Protein AF-A0A962H1L3-F1 (afdb_monomer_lite)

Foldseek 3Di:
DVVLVVCVVVLVLVVLLVCPVVCVVVVVLVPLVSLQSNLVSCVLVVNPVVSVVSLVPDDDPVSVVVSVVSVVQNVVCVVPVVSND

Structure (mmCIF, N/CA/C/O backbone):
data_AF-A0A962H1L3-F1
#
_entry.id   AF-A0A962H1L3-F1
#
loop_
_atom_site.group_PDB
_atom_site.id
_atom_site.type_symbol
_atom_site.label_atom_id
_atom_site.label_alt_id
_atom_site.label_comp_id
_atom_site.label_asym_id
_atom_site.label_entity_id
_atom_site.label_seq_id
_atom_site.pdbx_PDB_ins_code
_atom_site.Cartn_x
_atom_site.Cartn_y
_atom_site.Cartn_z
_atom_site.occupancy
_atom_site.B_iso_or_equiv
_atom_site.auth_seq_id
_atom_site.auth_comp_id
_atom_site.auth_asym_id
_atom_site.auth_atom_id
_atom_site.pdbx_PDB_model_num
ATOM 1 N N . LYS A 1 1 ? -12.287 -5.329 7.458 1.00 72.12 1 LYS A N 1
ATOM 2 C CA . LYS A 1 1 ? -10.920 -5.561 7.990 1.00 72.12 1 LYS A CA 1
ATOM 3 C C . LYS A 1 1 ? -10.470 -7.016 7.883 1.00 72.12 1 LYS A C 1
ATOM 5 O O . LYS A 1 1 ? -9.493 -7.235 7.192 1.00 72.12 1 LYS A O 1
ATOM 10 N N . GLN A 1 2 ? -11.177 -8.002 8.458 1.00 81.94 2 GLN A N 1
ATOM 11 C CA . GLN A 1 2 ? -10.760 -9.422 8.401 1.00 81.94 2 GLN A CA 1
ATOM 12 C C . GLN A 1 2 ? -10.441 -9.930 6.983 1.00 81.94 2 GLN A C 1
ATOM 14 O O . GLN A 1 2 ? -9.350 -10.431 6.751 1.00 81.94 2 GLN A O 1
ATOM 19 N N . ARG A 1 3 ? -11.336 -9.712 6.007 1.00 89.62 3 ARG A N 1
ATOM 20 C CA . ARG A 1 3 ? -11.095 -10.117 4.608 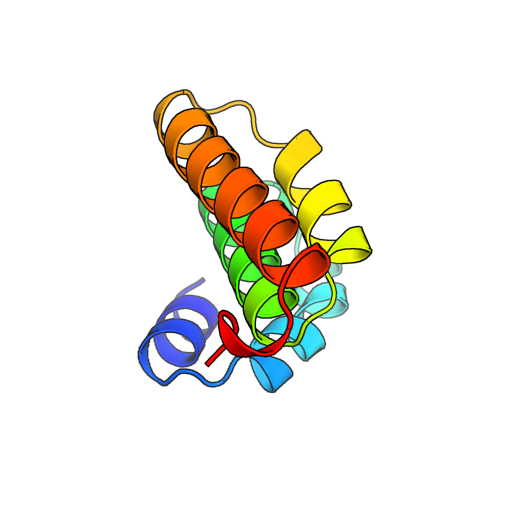1.00 89.62 3 ARG A CA 1
ATOM 21 C C . ARG A 1 3 ? -9.836 -9.488 3.993 1.00 89.62 3 ARG A C 1
ATOM 23 O O . ARG A 1 3 ? -9.140 -10.156 3.247 1.00 89.62 3 ARG A O 1
ATOM 30 N N . LEU A 1 4 ? -9.554 -8.222 4.304 1.00 91.00 4 LEU A N 1
ATOM 31 C CA . LEU A 1 4 ? -8.368 -7.520 3.807 1.00 91.00 4 LEU A CA 1
ATOM 32 C C . LEU A 1 4 ? -7.087 -8.182 4.326 1.00 91.00 4 LEU A C 1
ATOM 34 O O . LEU A 1 4 ? -6.199 -8.457 3.533 1.00 91.00 4 LEU A O 1
ATOM 38 N N . GLY A 1 5 ? -7.025 -8.469 5.632 1.00 90.56 5 GLY A N 1
ATOM 39 C CA . GLY A 1 5 ? -5.873 -9.136 6.248 1.00 90.56 5 GLY A CA 1
ATOM 40 C C . GLY A 1 5 ? -5.587 -10.493 5.608 1.00 90.56 5 GLY A C 1
ATOM 41 O O . GLY A 1 5 ? -4.466 -10.737 5.185 1.00 90.56 5 GLY A O 1
ATOM 42 N N . ILE A 1 6 ? -6.629 -11.306 5.407 1.00 93.00 6 ILE A N 1
ATOM 43 C CA . ILE A 1 6 ? -6.513 -12.609 4.733 1.00 93.00 6 ILE A CA 1
ATOM 44 C C . ILE A 1 6 ? -5.957 -12.452 3.311 1.00 93.00 6 ILE A C 1
ATOM 46 O O . ILE A 1 6 ? -5.067 -13.190 2.908 1.00 93.00 6 ILE A O 1
ATOM 50 N N . LEU A 1 7 ? -6.460 -11.489 2.531 1.00 93.38 7 LEU A N 1
ATOM 51 C CA . LEU A 1 7 ? -5.974 -11.276 1.164 1.00 93.38 7 LEU A CA 1
ATOM 52 C C . LEU A 1 7 ? -4.505 -10.831 1.131 1.00 93.38 7 LEU A C 1
ATOM 54 O O . LEU A 1 7 ? -3.774 -11.256 0.241 1.00 93.38 7 LEU A O 1
ATOM 58 N N . ILE A 1 8 ? -4.071 -10.021 2.100 1.00 93.38 8 ILE A N 1
ATOM 59 C CA . ILE A 1 8 ? -2.665 -9.623 2.250 1.00 93.38 8 ILE A CA 1
ATOM 60 C C . ILE A 1 8 ? -1.789 -10.830 2.598 1.00 93.38 8 ILE A C 1
A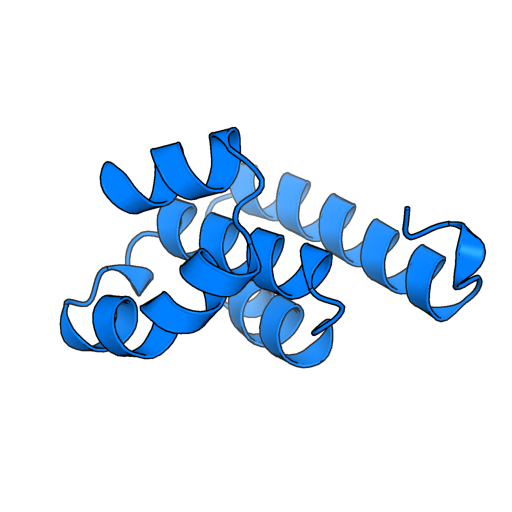TOM 62 O O . ILE A 1 8 ? -0.762 -11.029 1.955 1.00 93.38 8 ILE A O 1
ATOM 66 N N . GLU A 1 9 ? -2.202 -11.654 3.562 1.00 93.69 9 GLU A N 1
ATOM 67 C CA . GLU A 1 9 ? -1.476 -12.870 3.965 1.00 93.69 9 GLU A CA 1
ATOM 68 C C . GLU A 1 9 ? -1.348 -13.879 2.815 1.00 93.69 9 GLU A C 1
ATOM 70 O O . GLU A 1 9 ? -0.318 -14.530 2.669 1.00 93.69 9 GLU A O 1
ATOM 75 N N . LEU A 1 10 ? -2.370 -13.969 1.961 1.00 95.44 10 LEU A N 1
ATOM 76 C CA . LEU A 1 10 ? -2.374 -14.821 0.770 1.00 95.44 10 LEU A CA 1
ATOM 77 C C . LEU A 1 10 ? -1.658 -14.198 -0.441 1.00 95.44 10 LEU A C 1
ATOM 79 O O . LEU A 1 10 ? -1.656 -14.798 -1.515 1.00 95.44 10 LEU A O 1
ATOM 83 N N . GLY A 1 11 ? -1.106 -12.987 -0.316 1.00 94.06 11 GLY A N 1
ATOM 84 C CA . GLY A 1 11 ? -0.443 -12.283 -1.417 1.00 94.06 11 GLY A CA 1
ATOM 85 C C . GLY A 1 11 ? -1.375 -11.871 -2.562 1.00 94.06 11 GLY A C 1
ATOM 86 O O . GLY A 1 11 ? -0.920 -11.600 -3.672 1.00 94.06 11 GLY A O 1
ATOM 87 N N . ARG A 1 12 ? -2.693 -11.817 -2.331 1.00 96.38 12 ARG A N 1
ATOM 88 C CA . ARG A 1 12 ? -3.698 -11.473 -3.349 1.00 96.38 12 ARG A CA 1
ATOM 89 C C . ARG A 1 12 ? -3.861 -9.954 -3.484 1.00 96.38 12 ARG A C 1
ATOM 91 O O . ARG A 1 12 ? -4.933 -9.393 -3.247 1.00 96.38 12 ARG A O 1
ATOM 98 N N . PHE A 1 13 ? -2.779 -9.274 -3.855 1.00 95.25 13 PHE A N 1
ATOM 99 C CA . PHE A 1 13 ? -2.695 -7.808 -3.865 1.00 95.25 13 PHE A CA 1
ATOM 100 C C . PHE A 1 13 ? -3.614 -7.145 -4.901 1.00 95.25 13 PHE A C 1
ATOM 102 O O . PHE A 1 13 ? -4.278 -6.159 -4.576 1.00 95.25 13 PHE A O 1
ATOM 109 N N . ALA A 1 14 ? -3.761 -7.732 -6.092 1.00 94.81 14 ALA A N 1
ATOM 110 C CA . ALA A 1 14 ? -4.709 -7.269 -7.109 1.00 94.81 14 ALA A CA 1
ATOM 111 C C . ALA A 1 14 ? -6.159 -7.176 -6.592 1.00 94.81 14 ALA A C 1
ATOM 113 O O . ALA A 1 14 ? -6.883 -6.226 -6.907 1.00 94.81 14 ALA A O 1
ATOM 114 N N . GLU A 1 15 ? -6.592 -8.132 -5.763 1.00 96.19 15 GLU A N 1
ATOM 115 C CA . GLU A 1 15 ? -7.925 -8.097 -5.155 1.00 96.19 15 GLU A CA 1
ATOM 116 C C . GLU A 1 15 ? -8.035 -7.033 -4.074 1.00 96.19 15 GLU A C 1
ATOM 118 O O . GLU A 1 15 ? -9.054 -6.350 -4.007 1.00 96.19 15 GLU A O 1
ATOM 123 N N . VAL A 1 16 ? -6.992 -6.857 -3.259 1.00 96.62 16 VAL A N 1
ATOM 124 C CA . VAL A 1 16 ? -6.943 -5.773 -2.271 1.00 96.62 16 VAL A CA 1
ATOM 125 C C . VAL A 1 16 ? -7.055 -4.412 -2.955 1.00 96.62 16 VAL A C 1
ATOM 127 O O . VAL A 1 16 ? -7.860 -3.588 -2.522 1.00 96.62 16 VAL A O 1
ATOM 130 N N . ARG A 1 17 ? -6.330 -4.195 -4.060 1.00 95.25 17 ARG A N 1
ATOM 131 C CA . ARG A 1 17 ? -6.464 -2.986 -4.886 1.00 95.25 17 ARG A CA 1
ATOM 132 C C . ARG A 1 17 ? -7.910 -2.787 -5.346 1.00 95.25 17 ARG A C 1
ATOM 134 O O . ARG A 1 17 ? -8.464 -1.702 -5.200 1.00 95.25 17 ARG A O 1
ATOM 141 N N . GLY A 1 18 ? -8.562 -3.851 -5.821 1.00 95.56 18 GLY A N 1
ATOM 142 C CA . GLY A 1 18 ? -9.974 -3.823 -6.220 1.00 95.56 18 GLY A CA 1
ATOM 143 C C . GLY A 1 18 ? -10.956 -3.461 -5.094 1.00 95.56 18 GLY A C 1
ATOM 144 O O . GLY A 1 18 ? -12.099 -3.093 -5.368 1.00 95.56 18 GLY A O 1
ATOM 145 N N . MET A 1 19 ? -10.536 -3.523 -3.825 1.00 95.00 19 MET A N 1
ATOM 146 C CA . MET A 1 19 ? -11.370 -3.153 -2.680 1.00 95.00 19 MET A CA 1
ATOM 147 C C . MET A 1 19 ? -11.365 -1.652 -2.364 1.00 95.00 19 MET A C 1
ATOM 149 O O . MET A 1 19 ? -12.176 -1.237 -1.537 1.00 95.00 19 MET A O 1
ATOM 153 N N . GLU A 1 20 ? -10.519 -0.825 -2.985 1.00 94.56 20 GLU A N 1
ATOM 154 C CA . GLU A 1 20 ? -10.347 0.591 -2.612 1.00 94.56 20 GLU A CA 1
ATOM 155 C C . GLU A 1 20 ? -11.667 1.382 -2.562 1.00 94.56 20 GLU A C 1
ATOM 157 O O . GLU A 1 20 ? -11.963 2.054 -1.568 1.00 94.56 20 GLU A O 1
ATOM 162 N N . LEU A 1 21 ? -12.509 1.248 -3.592 1.00 95.06 21 LEU A N 1
ATOM 163 C CA . LEU A 1 21 ? -13.827 1.891 -3.638 1.00 95.06 21 LEU A CA 1
ATOM 164 C C . LEU A 1 21 ? -14.730 1.427 -2.490 1.00 95.06 21 LEU A C 1
ATOM 166 O O . LEU A 1 21 ? -15.403 2.243 -1.858 1.00 95.06 21 LEU A O 1
ATOM 170 N N . ALA A 1 22 ? -14.738 0.125 -2.198 1.00 95.38 22 ALA A N 1
A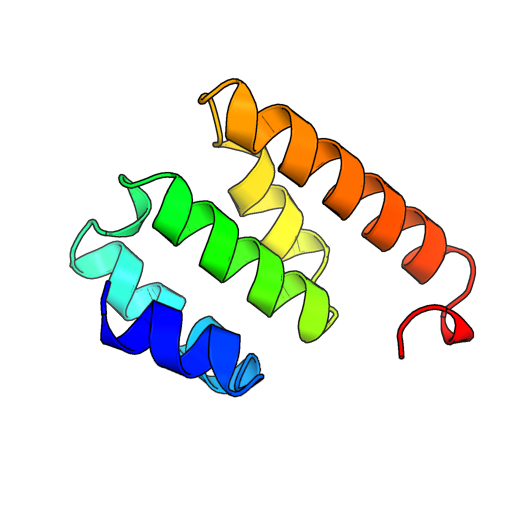TOM 171 C CA . ALA A 1 22 ? -15.530 -0.429 -1.107 1.00 95.38 22 ALA A CA 1
ATOM 172 C C . ALA A 1 22 ? -15.029 0.084 0.252 1.00 95.38 22 ALA A C 1
ATOM 174 O O . ALA A 1 22 ? -15.834 0.562 1.047 1.00 95.38 22 ALA A O 1
ATOM 175 N N . LEU A 1 23 ? -13.711 0.068 0.482 1.00 95.88 23 LEU A N 1
ATOM 176 C CA . LEU A 1 23 ? -13.081 0.569 1.708 1.00 95.88 23 LEU A CA 1
ATOM 177 C C . LEU A 1 23 ? -13.363 2.060 1.925 1.00 95.88 23 LEU A C 1
ATOM 179 O O . LEU A 1 23 ? -13.625 2.474 3.055 1.00 95.88 23 LEU A O 1
ATOM 183 N N . THR A 1 24 ? -13.355 2.851 0.851 1.00 95.00 24 THR A N 1
ATOM 184 C CA . THR A 1 24 ? -13.698 4.279 0.884 1.00 95.00 24 THR A CA 1
ATOM 185 C C . THR A 1 24 ? -15.164 4.482 1.260 1.00 95.00 24 THR A C 1
ATOM 187 O O . THR A 1 24 ? -15.466 5.215 2.201 1.00 95.00 24 THR A O 1
ATOM 190 N N . ARG A 1 25 ? -16.089 3.791 0.578 1.00 96.38 25 ARG A N 1
ATOM 191 C CA . ARG A 1 25 ? -17.538 3.904 0.829 1.00 96.38 25 ARG A CA 1
ATOM 192 C C . ARG A 1 25 ? -17.924 3.501 2.248 1.00 96.38 25 ARG A C 1
ATOM 194 O O . ARG A 1 25 ? -18.828 4.099 2.820 1.00 96.38 25 ARG A O 1
ATOM 201 N N . THR A 1 26 ? -17.241 2.513 2.818 1.00 95.81 26 THR A N 1
ATOM 202 C CA . THR A 1 26 ? -17.479 2.053 4.192 1.00 95.81 26 THR A CA 1
ATOM 203 C C . THR A 1 26 ? -16.636 2.796 5.230 1.00 95.81 26 THR A C 1
ATOM 205 O O . THR A 1 26 ? -16.590 2.352 6.373 1.00 95.81 26 THR A O 1
ATOM 208 N N . ARG A 1 27 ? -15.924 3.870 4.846 1.00 95.31 27 ARG A N 1
ATOM 209 C CA . ARG A 1 27 ? -15.027 4.657 5.718 1.00 95.31 27 ARG A CA 1
ATOM 210 C C . ARG A 1 27 ? -13.941 3.838 6.425 1.00 95.31 27 ARG A C 1
ATOM 212 O O . ARG A 1 27 ? -13.353 4.269 7.407 1.00 95.31 27 ARG A O 1
ATOM 219 N N . LEU A 1 28 ? -13.605 2.662 5.897 1.00 95.50 28 LEU A N 1
ATOM 220 C CA . LEU A 1 28 ? -12.582 1.803 6.493 1.00 95.50 28 LEU A CA 1
ATOM 221 C C . LEU A 1 28 ? -11.165 2.353 6.297 1.00 95.50 28 LEU A C 1
ATOM 223 O O . LEU A 1 28 ? -10.276 1.950 7.034 1.00 95.50 28 LEU A O 1
ATOM 227 N N . LEU A 1 29 ? -10.959 3.283 5.358 1.00 96.44 29 LEU A N 1
ATOM 228 C CA . LEU A 1 29 ? -9.683 3.989 5.184 1.00 96.44 29 LEU A CA 1
ATOM 229 C C . LEU A 1 29 ? -9.403 5.045 6.270 1.00 96.44 29 LEU A C 1
ATOM 231 O O . LEU A 1 29 ? -8.318 5.627 6.281 1.00 96.44 29 LEU A O 1
ATOM 235 N N . GLU A 1 30 ? -10.359 5.337 7.155 1.00 95.62 30 GLU A N 1
ATOM 236 C CA . GLU A 1 30 ? -10.100 6.129 8.369 1.00 95.62 30 GLU A CA 1
ATOM 237 C C . GLU A 1 30 ? -9.236 5.346 9.362 1.00 95.62 30 GLU A C 1
ATOM 239 O O . GLU A 1 30 ? -8.501 5.928 10.155 1.00 95.62 30 GLU A O 1
ATOM 244 N N . ASP A 1 31 ? -9.267 4.016 9.277 1.00 96.56 31 ASP A N 1
ATOM 245 C CA . ASP A 1 31 ? -8.323 3.187 9.993 1.00 96.56 31 ASP A CA 1
ATOM 246 C C . ASP A 1 31 ? -6.985 3.140 9.251 1.00 96.56 31 ASP A C 1
ATOM 248 O O . ASP A 1 31 ? -6.877 2.637 8.130 1.00 96.56 31 ASP A O 1
ATOM 252 N N . GLU A 1 32 ? -5.950 3.671 9.889 1.00 97.19 32 GLU A N 1
ATOM 253 C CA . GLU A 1 32 ? -4.645 3.787 9.250 1.00 97.19 32 GLU A CA 1
ATOM 254 C C . GLU A 1 32 ? -3.970 2.440 8.969 1.00 97.19 32 GLU A C 1
ATOM 256 O O . GLU A 1 32 ? -3.213 2.340 8.008 1.00 97.19 32 GLU A O 1
ATOM 261 N N . ASP A 1 33 ? -4.269 1.387 9.736 1.00 96.44 33 ASP A N 1
ATOM 262 C CA . ASP A 1 33 ? -3.724 0.051 9.479 1.00 96.44 33 ASP A CA 1
ATOM 263 C C . ASP A 1 33 ? -4.337 -0.541 8.200 1.00 96.44 33 ASP A C 1
ATOM 265 O O . ASP A 1 33 ? -3.640 -1.129 7.371 1.00 96.44 33 ASP A O 1
ATOM 269 N N . VAL A 1 34 ? -5.635 -0.308 7.979 1.00 96.81 34 VAL A N 1
ATOM 270 C CA . VAL A 1 34 ? -6.314 -0.625 6.711 1.00 96.81 34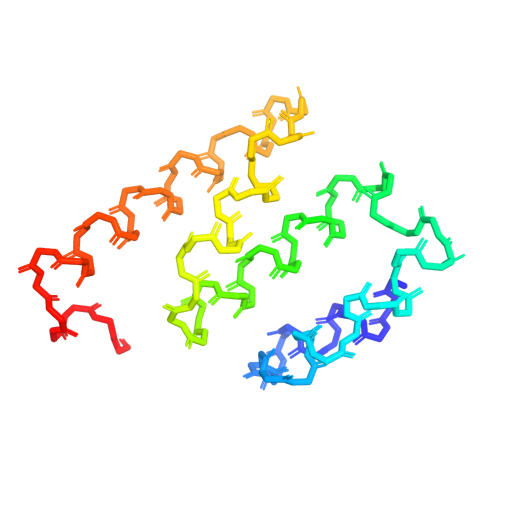 VAL A CA 1
ATOM 271 C C . VAL A 1 34 ? -5.753 0.196 5.557 1.00 96.81 34 VAL A C 1
ATOM 273 O O . VAL A 1 34 ? -5.504 -0.352 4.481 1.00 96.81 34 VAL A O 1
ATOM 276 N N . ARG A 1 35 ? -5.559 1.503 5.762 1.00 97.69 35 ARG A N 1
ATOM 277 C CA . ARG A 1 35 ? -4.991 2.388 4.741 1.00 97.69 35 ARG A CA 1
ATOM 278 C C . ARG A 1 35 ? -3.579 1.951 4.354 1.00 97.69 35 ARG A C 1
ATOM 280 O O . ARG A 1 35 ? -3.271 1.894 3.166 1.00 97.69 35 ARG A O 1
ATOM 287 N N . TYR A 1 36 ? -2.753 1.599 5.335 1.00 97.62 36 TYR A N 1
ATOM 288 C CA . TYR A 1 36 ? -1.413 1.075 5.107 1.00 97.62 36 TYR A CA 1
ATOM 289 C C . TYR A 1 36 ? -1.450 -0.256 4.343 1.00 97.62 36 TYR A C 1
ATOM 291 O O . TYR A 1 36 ? -0.714 -0.419 3.375 1.00 97.62 36 TYR A O 1
ATOM 299 N N . ALA A 1 37 ? -2.339 -1.184 4.708 1.00 97.00 37 ALA A N 1
ATOM 300 C CA . ALA A 1 37 ? -2.485 -2.454 3.995 1.00 97.00 37 ALA A CA 1
ATOM 301 C C . ALA A 1 37 ? -2.878 -2.264 2.516 1.00 97.00 37 ALA A C 1
ATOM 303 O O . ALA A 1 37 ? -2.342 -2.952 1.647 1.00 97.00 37 ALA A O 1
ATOM 304 N N . LEU A 1 38 ? -3.761 -1.305 2.209 1.00 97.81 38 LEU A N 1
ATOM 305 C CA . LEU A 1 38 ? -4.080 -0.945 0.823 1.00 97.81 38 LEU A CA 1
ATOM 306 C C . LEU A 1 38 ? -2.861 -0.351 0.098 1.00 97.81 38 LEU A C 1
ATOM 308 O O . LEU A 1 38 ? -2.571 -0.756 -1.025 1.00 97.81 38 LEU A O 1
ATOM 312 N N . ALA A 1 39 ? -2.124 0.559 0.742 1.00 97.62 39 ALA A N 1
ATOM 313 C CA . ALA A 1 39 ? -0.904 1.140 0.177 1.00 97.62 39 ALA A CA 1
ATOM 314 C C . ALA A 1 39 ? 0.159 0.070 -0.130 1.00 97.62 39 ALA A C 1
ATOM 316 O O . ALA A 1 39 ? 0.782 0.095 -1.189 1.00 97.62 39 ALA A O 1
ATOM 317 N N . TYR A 1 40 ? 0.326 -0.906 0.764 1.00 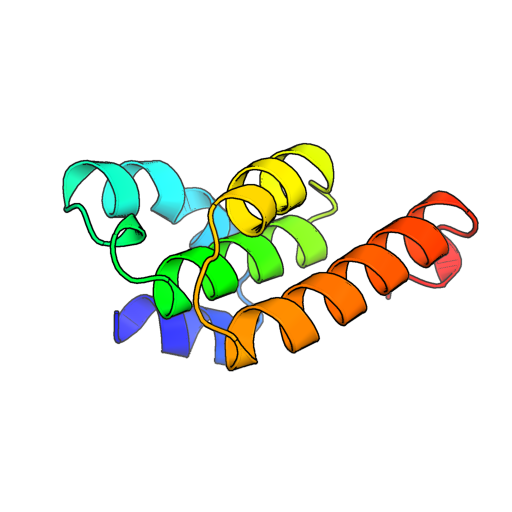96.44 40 TYR A N 1
ATOM 318 C CA . TYR A 1 40 ? 1.233 -2.034 0.569 1.00 96.44 40 TYR A CA 1
ATOM 319 C C . TYR A 1 40 ? 0.831 -2.905 -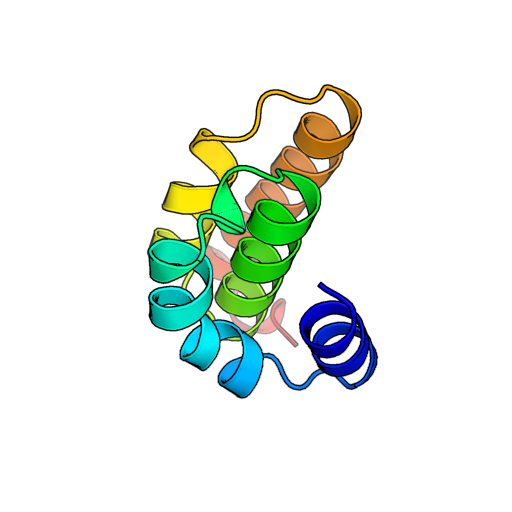0.628 1.00 96.44 40 TYR A C 1
ATOM 321 O O . TYR A 1 40 ? 1.683 -3.281 -1.430 1.00 96.44 40 TYR A O 1
ATOM 329 N N . ALA A 1 41 ? -0.463 -3.192 -0.790 1.00 96.81 41 ALA A N 1
ATOM 330 C CA . ALA A 1 41 ? -0.947 -3.929 -1.954 1.00 96.81 41 ALA A CA 1
ATOM 331 C C . ALA A 1 41 ? -0.736 -3.154 -3.266 1.00 96.81 41 ALA A C 1
ATOM 333 O O . ALA A 1 41 ? -0.308 -3.743 -4.252 1.00 96.81 41 ALA A O 1
ATOM 334 N N . LEU A 1 42 ? -0.975 -1.838 -3.273 1.00 96.06 42 LEU A N 1
ATOM 335 C CA . LEU A 1 42 ? -0.703 -0.975 -4.430 1.00 96.06 42 LEU A CA 1
ATOM 336 C C . LEU A 1 42 ? 0.782 -0.991 -4.809 1.00 96.06 42 LEU A C 1
ATOM 338 O O . LEU A 1 42 ? 1.107 -1.155 -5.982 1.00 96.06 42 LEU A O 1
ATOM 342 N N . PHE A 1 43 ? 1.676 -0.922 -3.819 1.00 95.00 43 PHE A N 1
ATOM 343 C CA . PHE A 1 43 ? 3.113 -1.096 -4.027 1.00 95.00 43 PHE A CA 1
ATOM 344 C C . PHE A 1 43 ? 3.443 -2.445 -4.675 1.00 95.00 43 PHE A C 1
ATOM 346 O O . PHE A 1 43 ? 4.189 -2.485 -5.651 1.00 95.00 43 PHE A O 1
ATOM 353 N N . LYS A 1 44 ? 2.876 -3.544 -4.164 1.00 94.06 44 LYS A N 1
ATOM 354 C CA . LYS A 1 44 ? 3.113 -4.892 -4.703 1.00 94.06 44 LYS A CA 1
ATOM 355 C C . LYS A 1 44 ? 2.604 -5.076 -6.131 1.00 94.06 44 LYS A C 1
ATOM 357 O O . LYS A 1 44 ? 3.187 -5.852 -6.877 1.00 94.06 44 LYS A O 1
ATOM 362 N N . GLU A 1 45 ? 1.581 -4.326 -6.524 1.00 93.19 45 GLU A N 1
ATOM 363 C CA . GLU A 1 45 ? 1.078 -4.268 -7.902 1.00 93.19 45 GLU A CA 1
ATOM 364 C C . GLU A 1 45 ? 1.839 -3.255 -8.786 1.00 93.19 45 GLU A C 1
ATOM 366 O O . GLU A 1 45 ? 1.521 -3.108 -9.965 1.00 93.19 45 GLU A O 1
ATOM 371 N N . GLY A 1 46 ? 2.832 -2.542 -8.238 1.00 91.56 46 GLY A N 1
ATOM 372 C CA . GLY A 1 46 ? 3.648 -1.554 -8.950 1.00 91.56 46 GLY A CA 1
ATOM 373 C C . GLY A 1 46 ? 3.034 -0.153 -9.067 1.00 91.56 46 GLY A C 1
ATOM 374 O O . GLY A 1 46 ? 3.615 0.717 -9.717 1.00 91.56 46 GLY A O 1
ATOM 375 N N . ASP A 1 47 ? 1.885 0.105 -8.439 1.00 93.69 47 ASP A N 1
ATOM 376 C CA . ASP A 1 47 ? 1.232 1.419 -8.440 1.00 93.69 47 ASP A CA 1
ATOM 377 C C . ASP A 1 47 ? 1.778 2.309 -7.311 1.00 93.69 47 ASP A C 1
ATOM 379 O O . ASP A 1 47 ? 1.147 2.543 -6.275 1.00 93.69 47 ASP A O 1
ATOM 383 N N . PHE A 1 48 ? 3.007 2.790 -7.504 1.00 93.50 48 PHE A N 1
ATOM 384 C CA . PHE A 1 48 ? 3.721 3.588 -6.503 1.00 93.50 48 PHE A CA 1
ATOM 385 C C . PHE A 1 48 ? 3.069 4.952 -6.250 1.00 93.50 48 PHE A C 1
ATOM 387 O O . PHE A 1 48 ? 3.103 5.457 -5.128 1.00 93.50 48 PHE A O 1
ATOM 394 N N . ALA A 1 49 ? 2.445 5.542 -7.272 1.00 94.12 49 ALA A N 1
ATOM 395 C CA . ALA A 1 49 ? 1.768 6.827 -7.142 1.00 94.12 49 ALA A CA 1
ATOM 396 C C . ALA A 1 49 ? 0.542 6.715 -6.222 1.00 94.12 49 ALA A C 1
ATOM 398 O O . ALA A 1 49 ? 0.382 7.521 -5.301 1.00 94.12 49 ALA A O 1
ATOM 399 N N . ALA A 1 50 ? -0.294 5.691 -6.426 1.00 95.81 50 ALA A N 1
ATOM 400 C CA . ALA A 1 50 ? -1.439 5.448 -5.559 1.00 95.81 50 ALA A CA 1
ATOM 401 C C . ALA A 1 50 ? -1.004 5.020 -4.149 1.00 95.81 50 ALA A C 1
ATOM 403 O O . ALA A 1 50 ? -1.592 5.475 -3.164 1.00 95.81 50 ALA A O 1
ATOM 404 N N . ALA A 1 51 ? 0.046 4.199 -4.029 1.00 97.06 51 ALA A N 1
ATOM 405 C CA . ALA A 1 51 ? 0.606 3.826 -2.733 1.00 97.06 51 ALA A CA 1
ATOM 406 C C . ALA A 1 51 ? 1.018 5.072 -1.925 1.00 97.06 51 ALA A C 1
ATOM 408 O O . ALA A 1 51 ? 0.563 5.248 -0.792 1.00 97.06 51 ALA A O 1
ATOM 409 N N . GLU A 1 52 ? 1.787 5.990 -2.519 1.00 97.19 52 GLU A N 1
ATOM 410 C CA . GLU A 1 52 ? 2.232 7.217 -1.847 1.00 97.19 52 GLU A CA 1
ATOM 411 C C . GLU A 1 52 ? 1.061 8.129 -1.441 1.00 97.19 52 GLU A C 1
ATOM 413 O O . GLU A 1 52 ? 1.035 8.670 -0.330 1.00 97.19 52 GLU A O 1
ATOM 418 N N . ALA A 1 53 ? 0.029 8.244 -2.284 1.00 97.69 53 ALA A N 1
ATOM 419 C CA . ALA A 1 53 ? -1.178 9.014 -1.970 1.00 97.69 53 ALA A CA 1
ATOM 420 C C . ALA A 1 53 ? -1.919 8.510 -0.713 1.00 97.69 53 ALA A C 1
ATOM 422 O O . ALA A 1 53 ? -2.641 9.275 -0.063 1.00 97.69 53 ALA A O 1
ATOM 423 N N . HIS A 1 54 ? -1.754 7.234 -0.351 1.00 97.75 54 HIS A N 1
ATOM 424 C CA . HIS A 1 54 ? -2.256 6.681 0.908 1.00 97.75 54 HIS A CA 1
ATOM 425 C C . HIS A 1 54 ? -1.256 6.829 2.057 1.00 97.75 54 HIS A C 1
ATOM 427 O O . HIS A 1 54 ? -1.677 7.181 3.159 1.00 97.75 54 HIS A O 1
ATOM 433 N N . LEU A 1 55 ? 0.044 6.623 1.819 1.00 97.56 55 LEU A N 1
ATOM 434 C CA . LEU A 1 55 ? 1.082 6.743 2.855 1.00 97.56 55 LEU A CA 1
ATOM 435 C C . LEU A 1 55 ? 1.214 8.163 3.417 1.00 97.56 55 LEU A C 1
ATOM 437 O O . LEU A 1 55 ? 1.504 8.334 4.599 1.00 97.56 55 LEU A O 1
ATOM 441 N N . THR A 1 56 ? 0.999 9.190 2.594 1.00 97.12 56 THR A N 1
ATOM 442 C CA . THR A 1 56 ? 1.010 10.607 3.015 1.00 97.12 56 THR A CA 1
ATOM 443 C C . THR A 1 56 ? -0.073 10.958 4.036 1.00 97.12 56 THR A C 1
ATOM 445 O O . THR A 1 56 ? 0.039 11.971 4.718 1.00 97.12 56 THR A O 1
ATOM 448 N N . LYS A 1 57 ? -1.118 10.131 4.157 1.00 96.44 57 LYS A N 1
ATOM 449 C CA . LYS A 1 57 ? -2.251 10.351 5.069 1.00 96.44 57 LYS A CA 1
ATOM 450 C C . LYS A 1 57 ? -2.093 9.629 6.409 1.00 96.44 57 LYS A C 1
ATOM 452 O O . LYS A 1 57 ? -2.998 9.704 7.234 1.00 96.44 57 LYS A O 1
ATOM 457 N N . LEU A 1 58 ? -1.002 8.888 6.601 1.00 97.06 58 LEU A N 1
ATOM 458 C CA . LEU A 1 58 ? -0.711 8.194 7.853 1.00 97.06 58 LEU A CA 1
ATOM 459 C C . LEU A 1 58 ? -0.177 9.191 8.881 1.00 97.06 58 LEU A C 1
ATOM 461 O O . LEU A 1 58 ? 0.628 10.058 8.546 1.00 97.06 58 LEU A O 1
ATOM 465 N N . THR A 1 59 ? -0.625 9.053 10.125 1.00 95.44 59 THR A N 1
ATOM 466 C CA . THR A 1 59 ? -0.225 9.914 11.245 1.00 95.44 59 THR A CA 1
ATOM 467 C C . THR A 1 59 ? 0.265 9.121 12.460 1.00 95.44 59 THR A C 1
ATOM 469 O O . THR A 1 59 ? 0.972 9.668 13.309 1.00 95.44 59 THR A O 1
ATOM 472 N N . LYS A 1 60 ? -0.038 7.816 12.546 1.00 95.00 60 LYS A N 1
ATOM 473 C CA . LYS A 1 60 ? 0.440 6.940 13.623 1.00 95.00 60 LYS A CA 1
ATOM 474 C C . LYS A 1 60 ? 1.970 6.771 13.555 1.00 95.00 60 LYS A C 1
ATOM 476 O O . LYS A 1 60 ? 2.480 6.323 12.524 1.00 95.00 60 LYS A O 1
ATOM 481 N N . PRO A 1 61 ? 2.710 7.008 14.657 1.00 92.38 61 PRO A N 1
ATOM 482 C CA . PRO A 1 61 ? 4.172 6.879 14.693 1.00 92.38 61 PRO A CA 1
ATOM 483 C C . PRO A 1 61 ? 4.710 5.525 14.208 1.00 92.38 61 PRO A C 1
ATOM 485 O O . PRO A 1 61 ? 5.688 5.474 13.463 1.00 92.38 61 PRO A O 1
ATOM 488 N N . ASP A 1 62 ? 4.053 4.421 14.569 1.00 92.88 62 ASP A N 1
ATOM 489 C CA . ASP A 1 62 ? 4.494 3.089 14.141 1.00 92.88 62 ASP A CA 1
ATOM 490 C C . ASP A 1 62 ? 4.290 2.834 12.648 1.00 92.88 62 ASP A C 1
ATOM 492 O O . ASP A 1 62 ? 5.077 2.114 12.029 1.00 92.88 62 ASP A O 1
ATOM 496 N N . LEU A 1 63 ? 3.268 3.452 12.052 1.00 94.94 63 LEU A N 1
ATOM 497 C CA . LEU A 1 63 ? 3.017 3.366 10.618 1.00 94.94 63 LEU A CA 1
ATOM 498 C C . LEU A 1 63 ? 3.917 4.309 9.823 1.00 94.94 63 LEU A C 1
ATOM 500 O O . LEU A 1 63 ? 4.260 3.974 8.695 1.00 94.94 63 LEU A O 1
ATOM 504 N N . PHE A 1 64 ? 4.374 5.422 10.402 1.00 92.75 64 PHE A N 1
ATOM 505 C CA . PHE A 1 64 ? 5.375 6.277 9.762 1.00 92.75 64 PHE A CA 1
ATOM 506 C C . PHE A 1 64 ? 6.667 5.523 9.462 1.00 92.75 64 PHE A C 1
ATOM 508 O O . PHE A 1 64 ? 7.165 5.605 8.343 1.00 92.75 64 PHE A O 1
ATOM 515 N N . ARG A 1 65 ? 7.179 4.745 10.425 1.00 93.56 65 ARG A N 1
ATOM 516 C CA . ARG A 1 65 ? 8.377 3.914 10.225 1.00 93.56 65 ARG A CA 1
ATOM 517 C C . ARG A 1 65 ? 8.195 2.961 9.041 1.00 93.56 65 ARG A C 1
ATOM 519 O O . ARG A 1 65 ? 8.977 2.993 8.095 1.00 93.56 65 ARG A O 1
ATOM 526 N N . LYS A 1 66 ? 7.093 2.206 9.048 1.00 95.50 66 LYS A N 1
ATOM 527 C CA . LYS A 1 66 ? 6.732 1.274 7.970 1.00 95.50 66 LYS A CA 1
ATOM 528 C C . LYS A 1 66 ? 6.518 1.969 6.622 1.00 95.50 66 LYS A C 1
ATOM 530 O O . LYS A 1 66 ? 6.827 1.406 5.577 1.00 95.50 66 LYS A O 1
ATOM 535 N N . ALA A 1 67 ? 5.960 3.178 6.622 1.00 95.81 67 ALA A N 1
ATOM 536 C CA . ALA A 1 67 ? 5.752 3.971 5.417 1.00 95.81 67 ALA A CA 1
ATOM 537 C C . ALA A 1 67 ? 7.080 4.470 4.837 1.00 95.81 67 ALA A C 1
ATOM 539 O O . ALA A 1 67 ? 7.247 4.469 3.623 1.00 95.81 67 ALA A O 1
ATOM 540 N N . THR A 1 68 ? 8.034 4.864 5.682 1.00 95.19 68 THR A N 1
ATOM 541 C CA . THR A 1 68 ? 9.387 5.244 5.254 1.00 95.19 68 THR A CA 1
ATOM 542 C C . THR A 1 68 ? 10.121 4.068 4.612 1.00 95.19 68 THR A C 1
ATOM 544 O O . THR A 1 68 ? 10.661 4.219 3.521 1.00 95.19 68 THR A O 1
ATOM 547 N N . GLU A 1 69 ? 10.072 2.885 5.225 1.00 94.50 69 GLU A N 1
ATOM 548 C CA . GLU A 1 69 ? 10.651 1.657 4.654 1.00 94.50 69 GLU A CA 1
ATOM 549 C C . GLU A 1 69 ? 10.023 1.310 3.293 1.00 94.50 69 GLU A C 1
ATOM 551 O O . GLU A 1 69 ? 10.721 0.974 2.330 1.00 94.50 69 GLU A O 1
ATOM 556 N N . LEU A 1 70 ? 8.697 1.450 3.183 1.00 94.88 70 LEU A N 1
ATOM 557 C CA . LEU A 1 70 ? 7.980 1.197 1.935 1.00 94.88 70 LEU A CA 1
ATOM 558 C C . LEU A 1 70 ? 8.340 2.220 0.847 1.00 94.88 70 LEU A C 1
ATOM 560 O O . LEU A 1 70 ? 8.527 1.844 -0.306 1.00 94.88 70 LEU A O 1
ATOM 564 N N . ARG A 1 71 ? 8.499 3.501 1.204 1.00 95.25 71 ARG A N 1
ATOM 565 C CA . ARG A 1 71 ? 8.975 4.554 0.288 1.00 95.25 71 ARG A CA 1
ATOM 566 C C . ARG A 1 71 ? 10.366 4.278 -0.242 1.00 95.25 71 ARG A C 1
ATOM 568 O O . ARG A 1 71 ? 10.596 4.442 -1.436 1.00 95.25 71 ARG A O 1
ATOM 575 N N . GLN A 1 72 ? 11.270 3.838 0.624 1.00 93.44 72 GLN A N 1
ATOM 576 C CA . GLN A 1 72 ? 12.615 3.474 0.206 1.00 93.44 72 GLN A CA 1
ATOM 577 C C . GLN A 1 72 ? 12.582 2.289 -0.764 1.00 93.44 72 GLN A C 1
ATOM 579 O O . GLN A 1 72 ? 13.162 2.368 -1.842 1.00 93.44 72 GLN A O 1
ATOM 584 N N . SER A 1 73 ? 11.771 1.271 -0.459 1.00 91.81 73 SER A N 1
ATOM 585 C CA . SER A 1 73 ? 11.548 0.133 -1.361 1.00 91.81 73 SER A CA 1
ATOM 586 C C . SER A 1 73 ? 10.995 0.570 -2.724 1.00 91.81 73 SER A C 1
ATOM 588 O O . SER A 1 73 ? 11.455 0.083 -3.750 1.00 91.81 73 SER A O 1
ATOM 590 N N . MET A 1 74 ? 10.048 1.518 -2.762 1.00 91.81 74 MET A N 1
ATOM 591 C CA . MET A 1 74 ? 9.524 2.099 -4.009 1.00 91.81 74 MET A CA 1
ATOM 592 C C . MET A 1 74 ? 10.604 2.826 -4.819 1.00 91.81 74 MET A C 1
ATOM 594 O O . MET A 1 74 ? 10.649 2.685 -6.040 1.00 91.81 74 MET A O 1
ATOM 598 N N . GLN A 1 75 ? 11.476 3.591 -4.159 1.00 88.00 75 GLN A N 1
ATOM 599 C CA . GLN A 1 75 ? 12.575 4.310 -4.813 1.00 88.00 75 GLN A CA 1
ATOM 600 C C . GLN A 1 75 ? 13.620 3.350 -5.388 1.00 88.00 75 GLN A C 1
ATOM 602 O O . GLN A 1 75 ? 14.001 3.493 -6.550 1.00 88.00 75 GLN A O 1
ATOM 607 N N . ASP A 1 76 ? 14.022 2.340 -4.616 1.00 86.12 76 ASP A N 1
ATOM 608 C CA . ASP A 1 76 ? 14.939 1.287 -5.060 1.00 86.12 76 ASP A CA 1
ATOM 609 C C . ASP A 1 76 ? 14.384 0.541 -6.278 1.00 86.12 76 ASP A C 1
ATOM 611 O O . ASP A 1 76 ? 15.094 0.305 -7.258 1.00 86.12 76 ASP A O 1
ATOM 615 N N . CYS A 1 77 ? 13.084 0.252 -6.241 1.00 82.38 77 CYS A N 1
ATOM 616 C CA . CYS A 1 77 ? 12.324 -0.349 -7.325 1.00 82.38 77 CYS A CA 1
ATOM 617 C C . CYS A 1 77 ? 12.250 0.513 -8.591 1.00 82.38 77 CYS A C 1
ATOM 619 O O . CYS A 1 77 ? 12.359 0.011 -9.713 1.00 82.38 77 CYS A O 1
ATOM 621 N N . ALA A 1 78 ? 12.045 1.820 -8.427 1.00 74.25 78 ALA A N 1
ATOM 622 C CA . ALA A 1 78 ? 11.996 2.763 -9.537 1.00 74.25 78 ALA A CA 1
ATOM 623 C C . ALA A 1 78 ? 13.372 2.935 -10.199 1.00 74.25 78 ALA A C 1
ATOM 625 O O . ALA A 1 78 ? 13.445 3.064 -11.423 1.00 74.25 78 ALA A O 1
ATOM 626 N N . ALA A 1 79 ? 14.447 2.904 -9.405 1.00 70.81 79 ALA A N 1
ATOM 627 C CA . ALA A 1 79 ? 15.824 2.978 -9.883 1.00 70.81 79 ALA A CA 1
ATOM 628 C C . ALA A 1 79 ? 16.278 1.670 -10.556 1.00 70.81 79 ALA A C 1
ATOM 630 O O . ALA A 1 79 ? 16.957 1.701 -11.581 1.00 70.81 79 ALA A O 1
ATOM 631 N N . GLU A 1 80 ? 15.877 0.517 -10.015 1.00 62.47 80 GLU A N 1
ATOM 632 C CA . GLU A 1 80 ? 16.274 -0.806 -10.497 1.00 62.47 80 GLU A CA 1
ATOM 633 C C . GLU A 1 80 ? 15.087 -1.778 -10.478 1.00 62.47 80 GLU A C 1
ATOM 635 O O . GLU A 1 80 ? 14.838 -2.491 -9.508 1.00 62.47 80 GLU A O 1
ATOM 640 N N . ARG A 1 81 ? 14.373 -1.852 -11.608 1.00 56.97 81 ARG A N 1
ATOM 641 C CA . ARG A 1 81 ? 13.131 -2.639 -11.762 1.00 56.97 81 ARG A CA 1
ATOM 642 C C . ARG A 1 81 ? 13.249 -4.124 -11.406 1.00 56.97 81 ARG A C 1
ATOM 644 O O . ARG A 1 81 ? 12.243 -4.743 -11.089 1.00 56.97 81 ARG A O 1
ATOM 651 N N . TRP A 1 82 ? 14.448 -4.702 -11.459 1.00 63.34 82 TRP A N 1
ATOM 652 C CA . TRP A 1 82 ? 14.693 -6.106 -11.116 1.00 63.34 82 TRP A CA 1
ATOM 653 C C . TRP A 1 82 ? 14.755 -6.368 -9.604 1.00 63.34 82 TRP A C 1
ATOM 655 O O . TRP A 1 82 ? 14.705 -7.524 -9.204 1.00 63.34 82 TRP A O 1
ATOM 665 N N . ARG A 1 83 ? 14.836 -5.330 -8.757 1.00 57.53 83 ARG A N 1
ATOM 666 C CA . ARG A 1 83 ? 14.739 -5.466 -7.292 1.00 57.53 83 ARG A CA 1
ATOM 667 C C . ARG A 1 83 ? 13.289 -5.608 -6.799 1.00 57.53 83 ARG A C 1
ATOM 669 O O . ARG A 1 83 ? 13.071 -5.876 -5.623 1.00 57.53 83 ARG A O 1
ATOM 676 N N . CYS A 1 84 ? 12.306 -5.466 -7.691 1.00 62.66 84 CYS A N 1
ATOM 677 C CA . CYS A 1 84 ? 10.881 -5.648 -7.408 1.00 62.66 84 CYS A CA 1
ATOM 678 C C . CYS A 1 84 ? 10.415 -7.059 -7.790 1.00 62.66 84 CYS A C 1
ATOM 680 O O . CYS A 1 84 ? 9.663 -7.219 -8.750 1.00 62.66 84 CYS A O 1
ATOM 682 N N . VAL A 1 85 ? 10.877 -8.085 -7.080 1.00 52.41 85 VAL A N 1
ATOM 683 C CA . VAL A 1 85 ? 10.367 -9.463 -7.214 1.00 52.41 85 VAL A CA 1
ATOM 684 C C . VAL A 1 85 ? 10.251 -10.112 -5.849 1.00 52.41 85 VAL A C 1
ATOM 686 O O . VAL A 1 85 ? 11.264 -10.134 -5.120 1.00 52.41 85 VAL A O 1
#

pLDDT: mean 91.28, std 10.2, range [52.41, 97.81]

Sequence (85 aa):
KQRLGILIELGRFAEVRGMELALTRTRLLEDEDVRYALAYALFKEGDFAAAEAHLTKLTKPDLFRKATELRQSMQDCAAERWRCV

Radius of gyration: 12.34 Å; chains: 1; bounding box: 34×25×26 Å

Secondary structure (DSSP, 8-state):
-HHHHHHHHTT-HHHHHHTHHHHHHTTGGGSHHHHHHHHHHHHHTT-HHHHHHHHTT---HHHHHHHHHHHHHHHHHHH-GGG--